Protein AF-A0A4Q3Y6D5-F1 (afdb_monomer_lite)

Structure (mmCIF, N/CA/C/O backbone):
data_AF-A0A4Q3Y6D5-F1
#
_entry.id   AF-A0A4Q3Y6D5-F1
#
loop_
_atom_site.group_PDB
_atom_site.id
_atom_site.type_symbol
_atom_site.label_atom_id
_atom_site.label_alt_id
_atom_site.label_comp_id
_atom_site.label_asym_id
_atom_site.label_entity_id
_atom_site.label_seq_id
_atom_site.pdbx_PDB_ins_code
_atom_site.Cartn_x
_atom_site.Cartn_y
_atom_site.Cartn_z
_atom_site.occupancy
_atom_site.B_iso_or_equiv
_atom_site.auth_seq_id
_atom_site.auth_comp_id
_atom_site.auth_asym_id
_atom_site.auth_atom_id
_atom_site.pdbx_PDB_model_num
ATOM 1 N N . MET A 1 1 ? -22.674 0.219 26.941 1.00 60.94 1 MET A N 1
ATOM 2 C CA . MET A 1 1 ? -21.903 -0.420 25.851 1.00 60.94 1 MET A CA 1
ATOM 3 C C . MET A 1 1 ? -21.576 -1.841 26.292 1.00 60.94 1 MET A C 1
ATOM 5 O O . MET A 1 1 ? -20.995 -1.985 27.358 1.00 60.94 1 MET A O 1
ATOM 9 N N . ASN A 1 2 ? -22.012 -2.875 25.570 1.00 87.19 2 ASN A N 1
ATOM 10 C CA . ASN A 1 2 ? -21.740 -4.265 25.958 1.00 87.19 2 ASN A CA 1
ATOM 11 C C . ASN A 1 2 ? -20.327 -4.662 25.491 1.00 87.19 2 ASN A C 1
ATOM 13 O O . ASN A 1 2 ? -19.989 -4.435 24.328 1.00 87.19 2 ASN A O 1
ATOM 17 N N . TRP A 1 3 ? -19.513 -5.238 26.378 1.00 89.38 3 TRP A N 1
ATOM 18 C CA . TRP A 1 3 ? -18.111 -5.601 26.123 1.00 89.38 3 TRP A CA 1
ATOM 19 C C . TRP A 1 3 ? -17.927 -6.494 24.892 1.00 89.38 3 TRP A C 1
ATOM 21 O O . TRP A 1 3 ? -16.939 -6.365 24.174 1.00 89.38 3 TRP A O 1
ATOM 31 N N . VAL A 1 4 ? -18.924 -7.329 24.591 1.00 89.75 4 VAL A N 1
ATOM 32 C CA . VAL A 1 4 ? -18.951 -8.210 23.415 1.00 89.75 4 VAL A CA 1
ATOM 33 C C . VAL A 1 4 ? -18.772 -7.435 22.103 1.00 89.75 4 VAL A C 1
ATOM 35 O O . VAL A 1 4 ? -18.000 -7.852 21.243 1.00 89.75 4 VAL A O 1
ATOM 38 N N . TRP A 1 5 ? -19.420 -6.275 21.959 1.00 92.81 5 TRP A N 1
ATOM 39 C CA . TRP A 1 5 ? -19.325 -5.466 20.739 1.00 92.81 5 TRP A CA 1
ATOM 40 C C . TRP A 1 5 ? -17.957 -4.798 20.582 1.00 92.81 5 TRP A C 1
ATOM 42 O O . TRP A 1 5 ? -17.446 -4.702 19.469 1.00 92.81 5 TRP A O 1
ATOM 52 N N . ILE A 1 6 ? -17.339 -4.386 21.692 1.00 90.88 6 ILE A N 1
ATOM 53 C CA . ILE A 1 6 ? -15.986 -3.813 21.688 1.00 90.88 6 ILE A CA 1
ATOM 54 C C . ILE A 1 6 ? -14.977 -4.881 21.251 1.00 90.88 6 ILE A C 1
ATOM 56 O O . ILE A 1 6 ? -14.147 -4.632 20.380 1.00 90.88 6 ILE A O 1
ATOM 60 N N . ILE A 1 7 ? -15.087 -6.092 21.802 1.00 91.88 7 ILE A N 1
ATOM 61 C CA . ILE A 1 7 ? -14.217 -7.221 21.453 1.00 91.88 7 ILE A CA 1
ATOM 62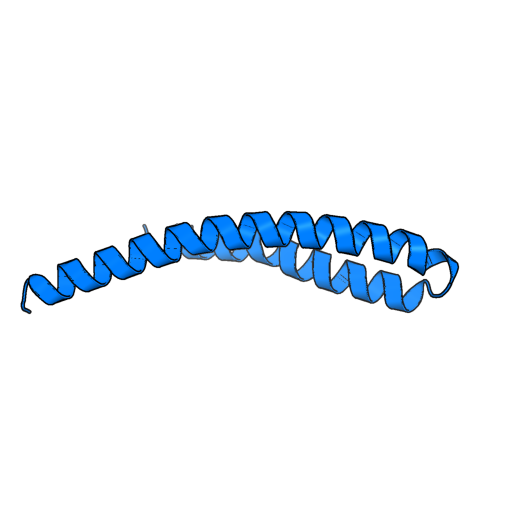 C C . ILE A 1 7 ? -14.378 -7.589 19.971 1.00 91.88 7 ILE A C 1
ATOM 64 O O . ILE A 1 7 ? -13.381 -7.735 19.264 1.00 91.88 7 ILE A O 1
ATOM 68 N N . ALA A 1 8 ? -15.615 -7.667 19.470 1.00 91.88 8 ALA A N 1
ATOM 69 C CA . ALA A 1 8 ? -15.882 -7.941 18.060 1.00 91.88 8 ALA A CA 1
ATOM 70 C C . ALA A 1 8 ? -15.254 -6.884 17.133 1.00 91.88 8 ALA A C 1
ATOM 72 O O . ALA A 1 8 ? -14.596 -7.237 16.154 1.00 91.88 8 ALA A O 1
ATOM 73 N N . ALA A 1 9 ? -15.381 -5.596 17.468 1.00 88.94 9 ALA A N 1
ATOM 74 C CA . ALA A 1 9 ? -14.781 -4.512 16.692 1.00 88.94 9 ALA A CA 1
ATOM 75 C C . ALA A 1 9 ? -13.247 -4.615 16.633 1.00 88.94 9 ALA A C 1
ATOM 77 O O . ALA A 1 9 ? -12.660 -4.438 15.566 1.00 88.94 9 ALA A O 1
ATOM 78 N N . VAL A 1 10 ? -12.596 -4.959 17.749 1.00 91.06 10 VAL A N 1
ATOM 79 C CA . VAL A 1 10 ? -11.138 -5.147 17.806 1.00 91.06 10 VAL A CA 1
ATOM 80 C C . VAL A 1 10 ? -10.694 -6.325 16.937 1.00 91.06 10 VAL A C 1
ATOM 82 O O . VAL A 1 10 ? -9.743 -6.190 16.167 1.00 91.06 10 VAL A O 1
ATOM 85 N N . ILE A 1 11 ? -11.400 -7.458 16.993 1.00 93.38 11 ILE A N 1
ATOM 86 C CA . ILE A 1 11 ? -11.101 -8.636 16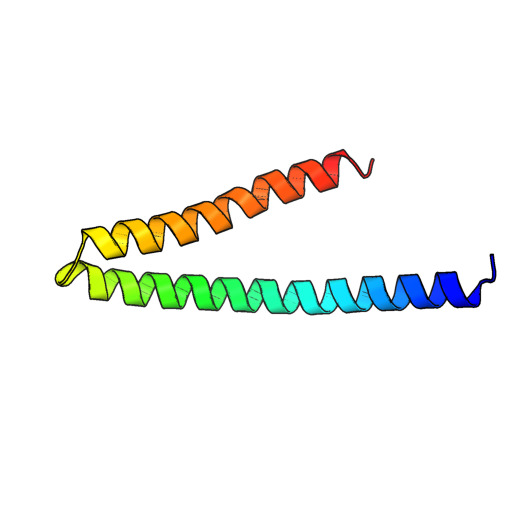.161 1.00 93.38 11 ILE A CA 1
ATOM 87 C C . ILE A 1 11 ? -11.218 -8.294 14.671 1.00 93.38 11 ILE A C 1
ATOM 89 O O . ILE A 1 11 ? -10.335 -8.650 13.882 1.00 93.38 11 ILE A O 1
ATOM 93 N N . VAL A 1 12 ? -12.272 -7.570 14.283 1.00 93.00 12 VAL A N 1
ATOM 94 C CA . VAL A 1 12 ? -12.467 -7.102 12.903 1.00 93.00 12 VAL A CA 1
ATOM 95 C C . VAL A 1 12 ? -11.330 -6.171 12.485 1.00 93.00 12 VAL A C 1
ATOM 97 O O . VAL A 1 12 ? -10.765 -6.355 11.406 1.00 93.00 12 VAL A O 1
ATOM 100 N N . LEU A 1 13 ? -10.933 -5.225 13.342 1.00 90.31 13 LEU A N 1
ATOM 101 C CA . LEU A 1 13 ? -9.833 -4.302 13.054 1.00 90.31 13 LEU A CA 1
ATOM 102 C C . LEU A 1 13 ? -8.509 -5.042 12.827 1.00 90.31 13 LEU A C 1
ATOM 104 O O . LEU A 1 13 ? -7.815 -4.784 11.843 1.00 90.31 13 LEU A O 1
ATOM 108 N N . ILE A 1 14 ? -8.166 -5.980 13.711 1.00 90.44 14 ILE A N 1
ATOM 109 C CA . ILE A 1 14 ? -6.927 -6.763 13.619 1.00 90.44 14 ILE A CA 1
ATOM 110 C C . ILE A 1 14 ? -6.937 -7.631 12.356 1.00 90.44 14 ILE A C 1
ATOM 112 O O . ILE A 1 14 ? -5.938 -7.693 11.634 1.00 90.44 14 ILE A O 1
ATOM 116 N N . SER A 1 15 ? -8.075 -8.252 12.045 1.00 87.12 15 SER A N 1
ATOM 117 C CA . SER A 1 15 ? -8.244 -9.063 10.835 1.00 87.12 15 SER A CA 1
ATOM 118 C C . SER A 1 15 ? -8.072 -8.217 9.572 1.00 87.12 15 SER A C 1
ATOM 120 O O . SER A 1 15 ? -7.294 -8.574 8.685 1.00 87.12 15 SER A O 1
ATOM 122 N N . ALA A 1 16 ? -8.707 -7.043 9.522 1.00 85.69 16 ALA A N 1
ATOM 123 C CA . ALA A 1 16 ? -8.564 -6.094 8.424 1.00 85.69 16 ALA A CA 1
ATOM 124 C C . ALA A 1 16 ? -7.112 -5.611 8.270 1.00 85.69 16 ALA A C 1
ATOM 126 O O . ALA A 1 16 ? -6.591 -5.560 7.156 1.00 85.69 16 ALA A O 1
ATOM 127 N N . MET A 1 17 ? -6.415 -5.324 9.374 1.00 85.44 17 MET A N 1
ATOM 128 C CA . MET A 1 17 ? -4.996 -4.955 9.352 1.00 85.44 17 MET A CA 1
ATOM 129 C C . MET A 1 17 ? -4.102 -6.081 8.819 1.00 85.44 17 MET A C 1
ATOM 131 O O . MET A 1 17 ? -3.168 -5.820 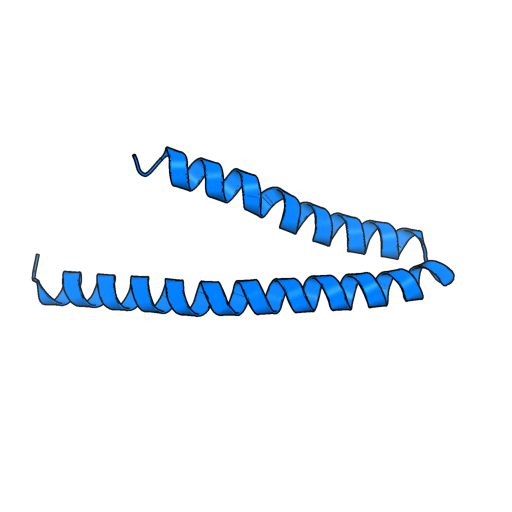8.051 1.00 85.44 17 MET A O 1
ATOM 135 N N . SER A 1 18 ? -4.386 -7.329 9.197 1.00 82.75 18 SER A N 1
ATOM 136 C CA . SER A 1 18 ? -3.652 -8.502 8.716 1.00 82.75 18 SER A CA 1
ATOM 137 C C . SER A 1 18 ? -3.811 -8.672 7.203 1.00 82.75 18 SER A C 1
ATOM 139 O O . SER A 1 18 ? -2.817 -8.782 6.477 1.00 82.75 18 SER A O 1
ATOM 141 N N . ILE A 1 19 ? -5.044 -8.579 6.702 1.00 84.56 19 ILE A N 1
ATOM 142 C CA . ILE A 1 19 ? -5.355 -8.670 5.270 1.00 84.56 19 ILE A CA 1
ATOM 143 C C . ILE A 1 19 ? -4.722 -7.501 4.506 1.00 84.56 19 ILE A C 1
ATOM 145 O O . ILE A 1 19 ? -4.064 -7.707 3.486 1.00 84.56 19 ILE A O 1
ATOM 149 N N . ALA A 1 20 ? -4.815 -6.277 5.029 1.00 83.12 20 ALA A N 1
ATOM 150 C CA . ALA A 1 20 ? -4.226 -5.093 4.406 1.00 83.12 20 ALA A CA 1
ATOM 151 C C . ALA A 1 20 ? -2.702 -5.215 4.219 1.00 83.12 20 ALA A C 1
ATOM 153 O O . ALA A 1 20 ? -2.150 -4.710 3.236 1.00 83.12 20 ALA A O 1
ATOM 154 N N . ARG A 1 21 ? -1.999 -5.912 5.125 1.00 79.81 21 ARG A N 1
ATOM 155 C CA . ARG A 1 21 ? -0.563 -6.200 4.970 1.00 79.81 21 ARG A CA 1
ATOM 156 C C . ARG A 1 21 ? -0.291 -7.124 3.779 1.00 79.81 21 ARG A C 1
ATOM 158 O O . ARG A 1 21 ? 0.684 -6.900 3.062 1.00 79.81 21 ARG A O 1
ATOM 165 N N . HIS A 1 22 ? -1.141 -8.123 3.560 1.00 82.38 22 HIS A N 1
ATOM 166 C CA . HIS A 1 22 ? -1.020 -9.060 2.440 1.00 82.38 22 HIS A CA 1
ATOM 167 C C . HIS A 1 22 ? -1.361 -8.379 1.114 1.00 82.38 22 HIS A C 1
ATOM 169 O O . HIS A 1 22 ? -0.582 -8.475 0.168 1.00 82.38 22 HIS A O 1
ATOM 175 N N . ILE A 1 23 ? -2.437 -7.586 1.085 1.00 82.38 23 ILE A N 1
ATOM 176 C CA . ILE A 1 23 ? -2.812 -6.771 -0.077 1.00 82.38 23 ILE A CA 1
ATOM 177 C C . ILE A 1 23 ? -1.674 -5.824 -0.453 1.00 82.38 23 ILE A C 1
ATOM 179 O O . ILE A 1 23 ? -1.307 -5.758 -1.619 1.00 82.38 23 ILE A O 1
ATOM 183 N N . ARG A 1 24 ? -1.045 -5.140 0.515 1.00 80.94 24 ARG A N 1
ATOM 184 C CA . ARG A 1 24 ? 0.110 -4.269 0.233 1.00 80.94 24 ARG A CA 1
ATOM 185 C C . ARG A 1 24 ? 1.272 -5.008 -0.415 1.00 80.94 24 ARG A C 1
ATOM 187 O O . ARG A 1 24 ? 1.885 -4.464 -1.326 1.00 80.94 24 ARG A O 1
ATOM 194 N N . ARG A 1 25 ? 1.598 -6.213 0.062 1.00 82.31 25 ARG A N 1
ATOM 195 C CA . ARG A 1 25 ? 2.654 -7.029 -0.551 1.00 82.31 25 ARG A CA 1
ATOM 196 C C . ARG A 1 25 ? 2.276 -7.405 -1.982 1.00 82.31 25 ARG A C 1
ATOM 198 O O . ARG A 1 25 ? 3.084 -7.189 -2.876 1.00 82.31 25 ARG A O 1
ATOM 205 N N . GLY A 1 26 ? 1.044 -7.865 -2.204 1.00 84.25 26 GLY A N 1
ATOM 206 C CA . GLY A 1 26 ? 0.524 -8.150 -3.544 1.00 84.25 26 GLY A CA 1
ATOM 207 C C . GLY A 1 26 ? 0.580 -6.935 -4.473 1.00 84.25 26 GLY A C 1
ATOM 208 O O . GLY A 1 26 ? 1.037 -7.054 -5.603 1.00 84.25 26 GLY A O 1
ATOM 209 N N . LEU A 1 27 ? 0.223 -5.749 -3.971 1.00 82.25 27 LEU A N 1
ATOM 210 C CA . LEU A 1 27 ? 0.267 -4.497 -4.728 1.00 82.25 27 LEU A CA 1
ATOM 211 C C . LEU A 1 27 ? 1.687 -4.131 -5.178 1.00 82.25 27 LEU A C 1
ATOM 213 O O . LEU A 1 27 ? 1.855 -3.575 -6.255 1.00 82.25 27 LEU A O 1
ATOM 217 N N . ILE A 1 28 ? 2.707 -4.441 -4.371 1.00 83.25 28 ILE A N 1
ATOM 218 C CA . ILE A 1 28 ? 4.113 -4.210 -4.733 1.00 83.25 28 ILE A CA 1
ATOM 219 C C . ILE A 1 28 ? 4.538 -5.162 -5.853 1.00 83.25 28 ILE A C 1
ATOM 221 O O . ILE A 1 28 ? 5.126 -4.714 -6.832 1.00 83.25 28 ILE A O 1
ATOM 225 N N . PHE A 1 29 ? 4.215 -6.454 -5.746 1.00 86.88 29 PHE A N 1
ATOM 226 C CA . PHE A 1 29 ? 4.498 -7.412 -6.821 1.00 86.88 29 PHE A CA 1
ATOM 227 C C . PHE A 1 29 ? 3.772 -7.035 -8.115 1.00 86.88 29 PHE A C 1
ATOM 229 O O . PHE A 1 29 ? 4.375 -7.058 -9.185 1.00 86.88 29 PHE A O 1
ATOM 236 N N . PHE A 1 30 ? 2.513 -6.608 -8.007 1.00 86.81 30 PHE A N 1
ATOM 237 C CA . PHE A 1 30 ? 1.742 -6.082 -9.128 1.00 86.81 30 PHE A CA 1
ATOM 238 C C . PHE A 1 30 ? 2.395 -4.836 -9.736 1.00 86.81 30 PHE A C 1
ATOM 240 O O . PHE A 1 30 ? 2.561 -4.771 -10.947 1.00 86.81 30 PHE A O 1
ATOM 247 N N . ALA A 1 31 ? 2.815 -3.875 -8.912 1.00 86.06 31 ALA A N 1
ATOM 248 C CA . ALA A 1 31 ? 3.485 -2.662 -9.369 1.00 86.06 31 ALA A CA 1
ATOM 249 C C . ALA A 1 31 ? 4.769 -2.968 -10.150 1.00 86.06 31 ALA A C 1
ATOM 251 O O . ALA A 1 31 ? 5.012 -2.362 -11.189 1.00 86.06 31 ALA A O 1
ATOM 252 N N . ILE A 1 32 ? 5.570 -3.923 -9.671 1.00 87.62 32 ILE A N 1
ATOM 253 C CA . ILE A 1 32 ? 6.802 -4.359 -10.340 1.00 87.62 32 ILE A CA 1
ATOM 254 C C . ILE A 1 32 ? 6.475 -5.040 -11.673 1.00 87.62 32 ILE A C 1
ATOM 256 O O . ILE A 1 32 ? 7.077 -4.706 -12.691 1.00 87.62 32 ILE A O 1
ATOM 260 N N . ALA A 1 33 ? 5.507 -5.960 -11.681 1.00 88.56 33 ALA A N 1
ATOM 261 C CA . ALA A 1 33 ? 5.085 -6.656 -12.893 1.00 88.56 33 A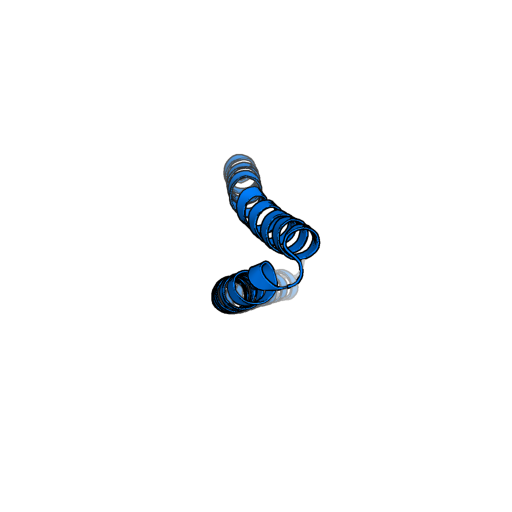LA A CA 1
ATOM 262 C C . ALA A 1 33 ? 4.532 -5.680 -13.942 1.00 88.56 33 ALA A C 1
ATOM 264 O O . ALA A 1 33 ? 4.933 -5.728 -15.101 1.00 88.56 33 ALA A O 1
ATOM 265 N N . PHE A 1 34 ? 3.671 -4.749 -13.526 1.00 86.88 34 PHE A N 1
ATOM 266 C CA . PHE A 1 34 ? 3.132 -3.701 -14.386 1.00 86.88 34 PHE A CA 1
ATOM 267 C C . PHE A 1 34 ? 4.235 -2.794 -14.928 1.00 86.88 34 PHE A C 1
ATOM 269 O O . PHE A 1 34 ? 4.244 -2.494 -16.118 1.00 86.88 34 PHE A O 1
ATOM 276 N N . ALA A 1 35 ? 5.183 -2.378 -14.084 1.00 86.62 35 ALA A N 1
ATOM 277 C CA . ALA A 1 35 ? 6.292 -1.544 -14.523 1.00 86.62 35 ALA A CA 1
ATOM 278 C C . ALA A 1 35 ? 7.160 -2.254 -15.570 1.00 86.62 35 ALA A C 1
ATOM 280 O O . ALA A 1 35 ? 7.507 -1.649 -16.583 1.00 86.62 35 ALA A O 1
ATOM 281 N N . GLY A 1 36 ? 7.454 -3.542 -15.367 1.00 88.00 36 GLY A N 1
ATOM 282 C CA . GLY A 1 36 ? 8.162 -4.366 -16.347 1.00 88.00 36 GLY A CA 1
ATOM 283 C C . GLY A 1 36 ? 7.394 -4.505 -17.663 1.00 88.00 36 GLY A C 1
ATOM 284 O O . GLY A 1 36 ? 7.970 -4.323 -18.733 1.00 88.00 36 GLY A O 1
ATOM 285 N N . LEU A 1 37 ? 6.083 -4.750 -17.593 1.00 87.19 37 LEU A N 1
ATOM 286 C CA . LEU A 1 37 ? 5.228 -4.845 -18.777 1.00 87.19 37 LEU A CA 1
ATOM 287 C C . LEU A 1 37 ? 5.181 -3.519 -19.549 1.00 87.19 37 LEU A C 1
ATOM 289 O O . LEU A 1 37 ? 5.271 -3.503 -20.773 1.00 87.19 37 LEU A O 1
ATOM 293 N N . MET A 1 38 ? 5.088 -2.398 -18.831 1.00 83.69 38 MET A N 1
ATOM 294 C CA . MET A 1 38 ? 5.086 -1.066 -19.427 1.00 83.69 38 MET A CA 1
ATOM 295 C C . MET A 1 38 ? 6.428 -0.704 -20.053 1.00 83.69 38 MET A C 1
ATOM 297 O O . MET A 1 38 ? 6.437 -0.116 -21.125 1.00 83.69 38 MET A O 1
ATOM 301 N N . LEU A 1 39 ? 7.552 -1.101 -19.454 1.00 84.88 39 LEU A N 1
ATOM 302 C CA . LEU A 1 39 ? 8.887 -0.943 -20.046 1.00 84.88 39 LEU A CA 1
ATOM 303 C C . LEU A 1 39 ? 9.028 -1.670 -21.390 1.00 84.88 39 LEU A C 1
ATOM 305 O O . LEU A 1 39 ? 9.677 -1.155 -22.297 1.00 84.88 39 LEU A O 1
ATOM 309 N N . LEU A 1 40 ? 8.395 -2.833 -21.543 1.00 87.12 40 LEU A N 1
ATOM 310 C CA . LEU A 1 40 ? 8.317 -3.516 -22.837 1.00 87.12 40 LEU A CA 1
ATOM 311 C C . LEU A 1 40 ? 7.378 -2.772 -23.797 1.00 87.12 40 LEU A C 1
ATOM 313 O O . LEU A 1 40 ? 7.701 -2.589 -24.968 1.00 87.12 40 LEU A O 1
ATOM 317 N N . HIS A 1 41 ? 6.246 -2.280 -23.290 1.00 83.12 41 HIS A N 1
ATOM 318 C CA . HIS A 1 41 ? 5.259 -1.539 -24.077 1.00 83.12 41 HIS A CA 1
ATOM 319 C C . HIS A 1 41 ? 5.750 -0.162 -24.558 1.00 83.12 41 HIS A C 1
ATOM 321 O O . HIS A 1 41 ? 5.289 0.333 -25.590 1.00 83.12 41 HIS A O 1
ATOM 327 N N . PHE A 1 42 ? 6.726 0.424 -23.858 1.00 80.06 42 PHE A N 1
ATOM 328 C CA . PHE A 1 42 ? 7.378 1.692 -24.197 1.00 80.06 42 PHE A CA 1
ATOM 329 C C . PHE A 1 42 ? 7.959 1.712 -25.611 1.00 80.06 42 PHE A C 1
ATOM 331 O O . PHE A 1 42 ? 8.022 2.774 -26.223 1.00 80.06 42 PHE A O 1
ATOM 338 N N . GLN A 1 43 ? 8.375 0.552 -26.129 1.00 81.38 43 GLN A N 1
ATOM 339 C CA . GLN A 1 43 ? 8.939 0.429 -27.476 1.00 81.38 43 GLN A CA 1
ATOM 340 C C . GLN A 1 43 ? 7.895 0.673 -28.570 1.00 81.38 43 GLN A C 1
ATOM 342 O O . GLN A 1 43 ? 8.234 1.129 -29.657 1.00 81.38 43 GLN A O 1
ATOM 347 N N . SER A 1 44 ? 6.629 0.384 -28.274 1.00 81.75 44 SER A N 1
ATOM 348 C CA . SER A 1 44 ? 5.508 0.509 -29.206 1.00 81.75 44 SER A CA 1
ATOM 349 C C . SER A 1 44 ? 4.680 1.778 -28.976 1.00 81.75 44 SER A C 1
ATOM 351 O O . SER A 1 44 ? 4.331 2.443 -29.945 1.00 81.75 44 SER A O 1
ATOM 353 N N . HIS A 1 45 ? 4.400 2.151 -27.720 1.00 78.69 45 HIS A N 1
ATOM 354 C CA . HIS A 1 45 ? 3.566 3.314 -27.380 1.00 78.69 45 HIS A CA 1
ATOM 355 C C . HIS A 1 45 ? 4.101 4.025 -26.120 1.00 78.69 45 HIS A C 1
ATOM 357 O O . HIS A 1 45 ? 3.640 3.777 -25.002 1.00 78.69 45 HIS A O 1
ATOM 363 N N . PRO A 1 46 ? 5.086 4.931 -26.265 1.00 78.44 46 PRO A N 1
ATOM 364 C CA . PRO A 1 46 ? 5.770 5.547 -25.125 1.00 78.44 46 PRO A CA 1
ATOM 365 C C . PRO A 1 46 ? 4.875 6.486 -24.299 1.00 78.44 46 PRO A C 1
ATOM 367 O O . PRO A 1 46 ? 5.054 6.596 -23.087 1.00 78.44 46 PRO A O 1
ATOM 370 N N . GLY A 1 47 ? 3.890 7.145 -24.921 1.00 84.94 47 GLY A N 1
ATOM 371 C CA . GLY A 1 47 ? 2.985 8.073 -24.229 1.00 84.94 47 GLY A CA 1
ATOM 372 C C . GLY A 1 47 ? 2.054 7.373 -23.236 1.00 84.94 47 GLY A C 1
ATOM 373 O O . GLY A 1 47 ? 1.954 7.774 -22.077 1.00 84.94 47 GLY A O 1
ATOM 374 N N . GLU A 1 48 ? 1.426 6.278 -23.660 1.00 79.69 48 GLU A N 1
ATOM 375 C CA . GLU A 1 48 ? 0.546 5.469 -22.809 1.00 79.69 48 GLU A CA 1
ATOM 376 C C . GLU A 1 48 ? 1.328 4.817 -21.670 1.00 79.69 48 GLU A C 1
ATOM 378 O O . GLU A 1 48 ? 0.861 4.760 -20.530 1.00 79.69 48 GLU A O 1
ATOM 383 N N . ALA A 1 49 ? 2.570 4.419 -21.952 1.00 79.44 49 ALA A N 1
ATOM 384 C CA . ALA A 1 49 ? 3.436 3.829 -20.953 1.00 79.44 49 ALA A CA 1
ATOM 385 C C . ALA A 1 49 ? 3.925 4.830 -19.896 1.00 79.44 49 ALA A C 1
ATOM 387 O O . ALA A 1 49 ? 3.947 4.501 -18.706 1.00 79.44 49 ALA A O 1
ATOM 388 N N . MET A 1 50 ? 4.222 6.078 -20.277 1.00 81.81 50 MET A N 1
ATOM 389 C CA . MET A 1 50 ? 4.496 7.155 -19.317 1.00 81.81 50 MET A CA 1
ATOM 390 C C . MET A 1 50 ? 3.288 7.457 -18.426 1.00 81.81 50 MET A C 1
ATOM 392 O O . MET A 1 50 ? 3.456 7.626 -17.219 1.00 81.81 50 MET A O 1
ATOM 396 N N . LEU A 1 51 ? 2.076 7.499 -18.986 1.00 85.00 51 LEU A N 1
ATOM 397 C CA . LEU A 1 51 ? 0.853 7.733 -18.213 1.00 85.00 51 LEU A CA 1
ATOM 398 C C . LEU A 1 51 ? 0.568 6.572 -17.249 1.00 85.00 51 LEU A C 1
ATOM 400 O O . LEU A 1 51 ? 0.256 6.797 -16.077 1.00 85.00 51 LEU A O 1
ATOM 404 N N . GLY A 1 52 ? 0.753 5.332 -17.708 1.00 83.06 52 GLY A N 1
ATOM 405 C CA . GLY A 1 52 ? 0.627 4.130 -16.890 1.00 83.06 52 GLY A CA 1
ATOM 406 C C . GLY A 1 52 ? 1.605 4.130 -15.715 1.00 83.06 52 GLY A C 1
ATOM 407 O O . GLY A 1 52 ? 1.188 4.015 -14.562 1.00 83.06 52 GLY A O 1
ATOM 408 N N . LEU A 1 53 ? 2.899 4.339 -15.977 1.00 83.81 53 LEU A N 1
ATOM 409 C CA . LEU A 1 53 ? 3.919 4.433 -14.926 1.00 83.81 53 LEU A CA 1
ATOM 410 C C . LEU A 1 53 ? 3.707 5.642 -14.007 1.00 83.81 53 LEU A C 1
ATOM 412 O O . LEU A 1 53 ? 3.915 5.532 -12.800 1.00 83.81 53 LEU A O 1
ATOM 416 N N . GLY A 1 54 ? 3.269 6.778 -14.551 1.00 85.50 54 GLY A N 1
ATOM 417 C CA . GLY A 1 54 ? 2.972 7.992 -13.794 1.00 85.50 54 GLY A CA 1
ATOM 418 C C . GLY A 1 54 ? 1.803 7.804 -12.830 1.00 85.50 54 GLY A C 1
ATOM 419 O O . GLY A 1 54 ? 1.897 8.194 -11.667 1.00 85.50 54 GLY A O 1
ATOM 420 N N . SER A 1 55 ? 0.732 7.139 -13.269 1.00 85.75 55 SER A N 1
ATOM 421 C CA . SER A 1 55 ? -0.420 6.827 -12.416 1.00 85.75 55 SER A CA 1
ATOM 422 C C . SER A 1 55 ? -0.049 5.858 -11.284 1.00 85.75 55 SER A C 1
ATOM 424 O O . SER A 1 55 ? -0.406 6.085 -10.124 1.00 85.75 55 SER A O 1
ATOM 426 N N . LEU A 1 56 ? 0.755 4.832 -11.585 1.00 85.94 56 LEU A N 1
ATOM 427 C CA . LEU A 1 56 ? 1.211 3.846 -10.606 1.00 85.94 56 LEU A CA 1
ATOM 428 C C . LEU A 1 56 ? 2.215 4.454 -9.612 1.00 85.94 56 LEU A C 1
ATOM 430 O O . LEU A 1 56 ? 2.065 4.310 -8.396 1.00 85.94 56 LEU A O 1
ATOM 434 N N . GLY A 1 57 ? 3.196 5.210 -10.110 1.00 82.50 57 GLY A N 1
ATOM 435 C CA . GLY A 1 57 ? 4.160 5.952 -9.299 1.00 82.50 57 GLY A CA 1
ATOM 436 C C . GLY A 1 57 ? 3.497 7.016 -8.423 1.00 82.50 57 GLY A C 1
ATOM 437 O O . GLY A 1 57 ? 3.836 7.128 -7.247 1.00 82.50 57 GLY A O 1
ATOM 438 N N . GLY A 1 58 ? 2.505 7.741 -8.948 1.00 83.38 58 GLY A N 1
ATOM 439 C CA . GLY A 1 58 ? 1.723 8.735 -8.210 1.00 83.38 58 GLY A CA 1
ATOM 440 C C . GLY A 1 58 ? 0.896 8.119 -7.079 1.00 83.38 58 GLY A C 1
ATOM 441 O O . GLY A 1 58 ? 0.937 8.606 -5.945 1.00 83.38 58 GLY A O 1
ATOM 442 N N . GLY A 1 59 ? 0.221 6.996 -7.346 1.00 81.25 59 GLY A N 1
ATOM 443 C CA . GLY A 1 59 ? -0.516 6.241 -6.328 1.00 81.25 59 GLY A CA 1
ATOM 444 C C . GLY A 1 59 ? 0.391 5.721 -5.206 1.00 81.25 59 GLY A C 1
ATOM 445 O O . GLY A 1 59 ? 0.085 5.879 -4.020 1.00 81.25 59 GLY A O 1
ATOM 446 N N . LEU A 1 60 ? 1.558 5.174 -5.559 1.00 80.00 60 LEU A N 1
ATOM 447 C CA . LEU A 1 60 ? 2.550 4.706 -4.584 1.00 80.00 60 LEU A CA 1
ATOM 448 C C . LEU A 1 60 ? 3.214 5.859 -3.813 1.00 80.00 60 LEU A C 1
ATOM 450 O O . LEU A 1 60 ? 3.468 5.732 -2.611 1.00 80.00 60 LEU A O 1
ATOM 454 N N . ALA A 1 61 ? 3.469 6.994 -4.466 1.00 81.19 61 ALA A N 1
ATOM 455 C CA . ALA A 1 61 ? 4.041 8.179 -3.835 1.00 81.19 61 ALA A CA 1
ATOM 456 C C . ALA A 1 61 ? 3.086 8.782 -2.795 1.00 81.19 61 ALA A C 1
ATOM 458 O O . ALA A 1 61 ? 3.543 9.166 -1.718 1.00 81.19 61 ALA A O 1
ATOM 459 N N . MET A 1 62 ? 1.771 8.783 -3.056 1.00 77.81 62 MET A N 1
ATOM 460 C CA . MET A 1 62 ? 0.748 9.269 -2.118 1.00 77.81 62 MET A CA 1
ATOM 461 C C . MET A 1 62 ? 0.519 8.362 -0.901 1.00 77.81 62 MET A C 1
ATOM 463 O O . MET A 1 62 ? 0.110 8.836 0.162 1.00 77.81 62 MET A O 1
ATOM 467 N N . MET A 1 63 ? 0.875 7.075 -0.971 1.00 75.06 63 MET A N 1
ATOM 468 C CA . MET A 1 63 ? 0.774 6.168 0.183 1.00 75.06 63 MET A CA 1
ATOM 469 C C . MET A 1 63 ? 1.675 6.569 1.368 1.00 75.06 63 MET A C 1
ATOM 471 O O . MET A 1 63 ? 1.339 6.285 2.522 1.00 75.06 63 MET A O 1
ATOM 475 N N . ARG A 1 64 ? 2.823 7.219 1.124 1.00 74.31 64 ARG A N 1
ATOM 476 C CA . ARG A 1 64 ? 3.748 7.689 2.177 1.00 74.31 64 ARG A CA 1
ATOM 477 C C . ARG A 1 64 ? 3.218 8.886 2.987 1.0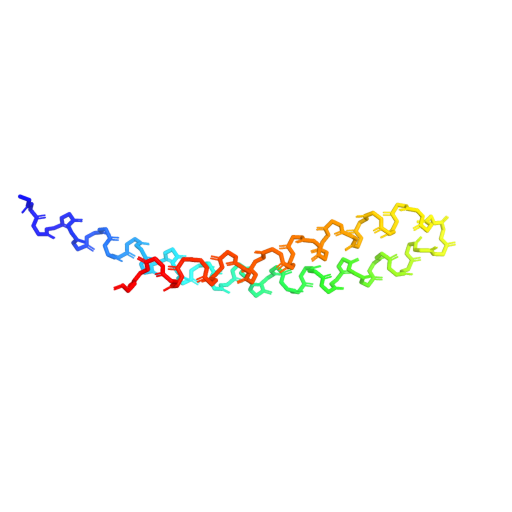0 74.31 64 ARG A C 1
ATOM 479 O O . ARG A 1 64 ? 3.223 8.778 4.216 1.00 74.31 64 ARG A O 1
ATOM 486 N N . PRO A 1 65 ? 2.784 10.007 2.382 1.00 77.06 65 PRO A N 1
ATOM 487 C CA . PRO A 1 65 ? 2.245 11.143 3.124 1.00 77.06 65 PRO A CA 1
ATOM 488 C C . PRO A 1 65 ? 0.947 10.790 3.856 1.00 77.06 65 PRO A C 1
ATOM 490 O O . PRO A 1 65 ? 0.823 11.141 5.025 1.00 77.06 65 PRO A O 1
ATOM 493 N N . LEU A 1 66 ? 0.050 9.997 3.257 1.00 74.50 66 LEU A N 1
ATOM 494 C CA . LEU A 1 66 ? -1.167 9.523 3.933 1.00 74.50 66 LEU A CA 1
ATOM 495 C C . LEU A 1 66 ? -0.850 8.745 5.221 1.00 74.50 66 LEU A C 1
ATOM 497 O O . LEU A 1 66 ? -1.461 8.987 6.260 1.00 74.50 66 LEU A O 1
ATOM 501 N N . ARG A 1 67 ? 0.173 7.875 5.199 1.00 72.88 67 ARG A N 1
ATOM 502 C CA . ARG A 1 67 ? 0.656 7.200 6.418 1.00 72.88 67 ARG A CA 1
ATOM 503 C C . ARG A 1 67 ? 1.205 8.173 7.459 1.00 72.88 67 ARG A C 1
ATOM 505 O O . ARG A 1 67 ? 1.004 7.935 8.644 1.00 72.88 67 ARG A O 1
ATOM 512 N N . ARG A 1 68 ? 1.913 9.230 7.044 1.00 74.62 68 ARG A N 1
ATOM 513 C CA . ARG A 1 68 ? 2.461 10.238 7.969 1.00 74.62 68 ARG A CA 1
ATOM 514 C C . ARG A 1 68 ? 1.363 11.073 8.622 1.00 74.62 68 ARG A C 1
ATOM 516 O O . ARG A 1 68 ? 1.479 11.372 9.803 1.00 74.62 68 ARG A O 1
ATOM 523 N N . ILE A 1 69 ? 0.314 11.421 7.878 1.00 79.25 69 ILE A N 1
ATOM 524 C CA . ILE A 1 69 ? -0.827 12.188 8.391 1.00 79.25 69 ILE A CA 1
ATOM 525 C C . ILE A 1 69 ? -1.600 11.355 9.414 1.00 79.25 69 ILE A C 1
ATOM 527 O O . ILE A 1 69 ? -1.797 11.808 10.535 1.00 79.25 69 ILE A O 1
ATOM 531 N N . VAL A 1 70 ? -1.935 10.103 9.084 1.00 78.81 70 VAL A N 1
ATOM 532 C CA . VAL A 1 70 ? -2.610 9.189 10.024 1.00 78.81 70 VAL A CA 1
A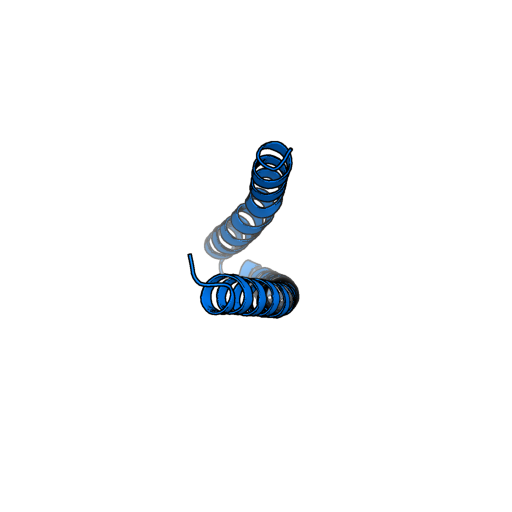TOM 533 C C . VAL A 1 70 ? -1.763 8.973 11.281 1.00 78.81 70 VAL A C 1
ATOM 535 O O . VAL A 1 70 ? -2.285 9.043 12.390 1.00 78.81 70 VAL A O 1
ATOM 538 N N . ALA A 1 71 ? -0.447 8.782 11.131 1.00 74.25 71 ALA A N 1
ATOM 539 C CA . ALA A 1 71 ? 0.453 8.635 12.272 1.00 74.25 71 ALA A CA 1
ATOM 540 C C . ALA A 1 71 ? 0.532 9.901 13.141 1.00 74.25 71 ALA A C 1
ATOM 542 O O . ALA A 1 71 ? 0.663 9.770 14.347 1.00 74.25 71 ALA A O 1
ATOM 543 N N . ARG A 1 72 ? 0.435 11.107 12.563 1.00 73.00 72 ARG A N 1
ATOM 544 C CA . ARG A 1 72 ? 0.431 12.374 13.317 1.00 73.00 72 ARG A CA 1
ATOM 545 C C . ARG A 1 72 ? -0.887 12.678 14.027 1.00 73.00 72 ARG A C 1
ATOM 547 O O . ARG A 1 72 ? -0.852 13.391 15.013 1.00 73.00 72 ARG A O 1
ATOM 554 N N . ILE A 1 73 ? -2.014 12.181 13.520 1.00 71.62 73 ILE A N 1
ATOM 555 C CA . ILE A 1 73 ? -3.345 12.384 14.125 1.00 71.62 73 ILE A CA 1
ATOM 556 C C . ILE A 1 73 ? -3.594 11.396 15.283 1.00 71.62 73 ILE A C 1
ATOM 558 O O . ILE A 1 73 ? -4.484 11.608 16.095 1.00 71.62 73 ILE A O 1
ATOM 562 N N . SER A 1 74 ? -2.821 10.308 15.358 1.00 58.50 74 SER A N 1
ATOM 563 C CA . SER A 1 74 ? -3.007 9.231 16.344 1.00 58.50 74 SER A CA 1
ATOM 564 C C . SER A 1 74 ? -2.200 9.410 17.647 1.00 58.50 74 SER A C 1
ATOM 566 O O . SER A 1 74 ? -2.149 8.469 18.438 1.00 58.50 74 SER A O 1
ATOM 568 N N . PHE A 1 75 ? -1.558 10.566 17.855 1.00 48.34 75 PHE A N 1
ATOM 569 C CA . PHE A 1 75 ? -0.867 10.977 19.090 1.00 48.34 75 PHE A CA 1
ATOM 570 C C . PHE A 1 75 ? -1.498 12.264 19.618 1.00 48.34 75 PHE A C 1
ATOM 572 O O . PHE A 1 75 ? -1.483 12.441 20.854 1.00 48.34 75 PHE A O 1
#

pLDDT: mean 82.47, std 7.52, range [48.34, 93.38]

Secondary structure (DSSP, 8-state):
--HHHHHHHHHHHHHHHHHHHHHHHHHHHHHHHHHHHHHHHTTT-HHHHHHHHHHHHHHHHHHHHHHHHHHHHT-

Radius of gyration: 18.52 Å; chains: 1; bounding box: 31×21×55 Å

Foldseek 3Di:
DDVVVVVVVVVVVVVVVVVVVVVVVVLVVVLVVLLVVLVVVCVPPVVVSCVSNVVSVVVVVVVVVVVVVVVVVVD

Sequence (75 aa):
MNWVWIIAAVIVLISAMSIARHIRRGLIFFAIAFAGLMLLHFQSHPGEAMLGLGSLGGGLAMMRPLRRIVARISF